Protein AF-A0A0A6UVJ8-F1 (afdb_monomer)

Organism: Actinoplanes utahensis (NCBI:txid1869)

Mean predicted aligned error: 5.85 Å

Solvent-accessible surface area (backbone atoms only — not comparable to full-atom values): 4600 Å² total; per-residue (Å²): 108,73,66,58,54,53,53,50,52,51,52,54,32,47,52,32,34,53,45,30,66,46,46,78,78,70,55,62,88,87,42,55,80,80,47,36,85,43,73,40,36,68,45,68,67,38,29,46,47,63,51,24,43,60,8,54,53,32,49,52,51,53,49,51,54,52,54,51,55,51,52,59,50,53,54,53,53,58,72,71,57,81,129

Radius of gyration: 19.25 Å; Cα contacts (8 Å, |Δi|>4): 64; chains: 1; bounding box: 37×25×60 Å

Foldseek 3Di:
DVVVVVVVLVVVLVVLQVQLVCVVVPDPPPDLVRCQPPQLDSDPVGNSCVRNVSNVVSVVVVVVVVVVVVVVVVVVVVVPDDD

Secondary structure (DSSP, 8-state):
-HHHHHHHHHHHHHHHHHHHHHHHHHS-TT-GGGTTTSTTTTSHHHHHHHHHHHHHHHHHHHHHHHHHHHHHHHHHHHHH---

pLDDT: mean 90.45, std 8.38, range [56.44, 97.69]

Structure (mmCIF, N/CA/C/O backbone):
data_AF-A0A0A6UVJ8-F1
#
_entry.id   AF-A0A0A6UVJ8-F1
#
loop_
_atom_site.group_PDB
_atom_site.id
_atom_site.type_symbol
_atom_site.label_atom_id
_atom_site.label_alt_id
_atom_site.label_comp_id
_atom_site.label_asym_id
_atom_site.label_entity_id
_atom_site.label_seq_id
_atom_site.pdbx_PDB_ins_code
_atom_site.Cartn_x
_atom_site.Cartn_y
_atom_site.Cartn_z
_atom_site.occupancy
_atom_site.B_iso_or_equiv
_atom_site.auth_seq_id
_atom_site.auth_comp_id
_atom_site.auth_asym_id
_atom_site.auth_atom_id
_atom_site.pdbx_PDB_model_num
ATOM 1 N N . MET A 1 1 ? -23.921 13.821 3.214 1.00 77.94 1 MET A N 1
ATOM 2 C CA . MET A 1 1 ? -22.491 13.904 2.821 1.00 77.94 1 MET A CA 1
ATOM 3 C C . MET A 1 1 ? -21.573 12.961 3.607 1.00 77.94 1 MET A C 1
ATOM 5 O O . MET A 1 1 ? -20.777 12.278 2.985 1.00 77.94 1 MET A O 1
ATOM 9 N N . LYS A 1 2 ? -21.695 12.832 4.939 1.00 86.81 2 LYS A N 1
ATOM 10 C CA . LYS A 1 2 ? -20.815 11.953 5.749 1.00 86.81 2 LYS A CA 1
ATOM 11 C C . LYS A 1 2 ? -20.782 10.479 5.301 1.00 86.81 2 LYS A C 1
ATOM 13 O O . LYS A 1 2 ? -19.716 9.878 5.277 1.00 86.81 2 LYS A O 1
ATOM 18 N N . LEU A 1 3 ? -21.933 9.904 4.935 1.00 92.38 3 LEU A N 1
ATOM 19 C CA . LEU A 1 3 ? -22.004 8.529 4.421 1.00 92.38 3 LEU A CA 1
ATOM 20 C C . LEU A 1 3 ? -21.303 8.389 3.063 1.00 92.38 3 LEU A C 1
ATOM 22 O O . LEU A 1 3 ? -20.529 7.459 2.882 1.00 92.38 3 LEU A O 1
ATOM 26 N N . LEU A 1 4 ? -21.531 9.34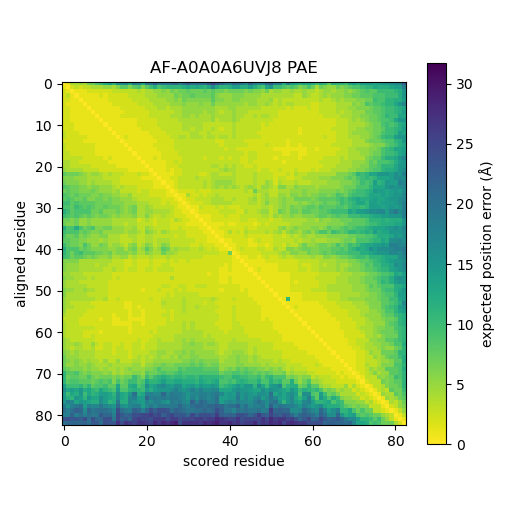4 2.156 1.00 95.75 4 LEU A N 1
ATOM 27 C CA . LEU A 1 4 ? -20.901 9.373 0.836 1.00 95.75 4 LEU A CA 1
ATOM 28 C C . LEU A 1 4 ? -19.374 9.343 0.952 1.00 95.75 4 LEU A C 1
ATOM 30 O O . LEU A 1 4 ? -18.742 8.485 0.348 1.00 95.75 4 LEU A O 1
ATOM 34 N N . PHE A 1 5 ? -18.793 10.217 1.781 1.00 94.88 5 PHE A N 1
ATOM 35 C CA . PHE A 1 5 ? -17.344 10.231 1.995 1.00 94.88 5 PHE A CA 1
ATOM 36 C C . PHE A 1 5 ? -16.828 8.906 2.557 1.00 94.88 5 PHE A C 1
ATOM 38 O O . PHE A 1 5 ? -15.810 8.416 2.091 1.00 94.88 5 PHE A O 1
ATOM 45 N N . ARG A 1 6 ? -17.551 8.275 3.493 1.00 92.56 6 ARG A N 1
ATOM 46 C CA . ARG A 1 6 ? -17.154 6.963 4.035 1.00 92.56 6 ARG A CA 1
ATOM 47 C C . ARG A 1 6 ? -17.140 5.878 2.964 1.00 92.56 6 ARG A C 1
ATOM 49 O O . ARG A 1 6 ? -16.179 5.121 2.896 1.00 92.56 6 ARG A O 1
ATOM 56 N N . VAL A 1 7 ? -18.187 5.805 2.144 1.00 95.56 7 VAL A N 1
ATOM 57 C CA . VAL A 1 7 ? -18.271 4.825 1.053 1.00 95.56 7 VAL A CA 1
ATOM 58 C C . VAL A 1 7 ? -17.156 5.071 0.040 1.00 95.56 7 VAL A C 1
ATOM 60 O O . VAL A 1 7 ? -16.432 4.140 -0.303 1.00 95.56 7 VAL A O 1
ATOM 63 N N . LEU A 1 8 ? -16.955 6.326 -0.368 1.00 96.69 8 LEU A N 1
ATOM 64 C CA . LEU A 1 8 ? -15.908 6.692 -1.317 1.00 96.69 8 LEU A CA 1
ATOM 65 C C . LEU A 1 8 ? -14.512 6.336 -0.792 1.00 96.69 8 LEU A C 1
ATOM 67 O O . LEU A 1 8 ? -13.728 5.739 -1.521 1.00 96.69 8 LEU A O 1
ATOM 71 N N . SER A 1 9 ? -14.215 6.626 0.478 1.00 93.56 9 SER A N 1
ATOM 72 C CA . SER A 1 9 ? -12.933 6.261 1.091 1.00 93.56 9 SER A CA 1
ATOM 73 C C . SER A 1 9 ? -12.684 4.753 1.072 1.00 93.56 9 SER A C 1
ATOM 75 O O . SER A 1 9 ? -11.561 4.336 0.804 1.00 93.56 9 SER A O 1
ATOM 77 N N . VAL A 1 10 ? -13.709 3.930 1.325 1.00 95.50 10 VAL A N 1
ATOM 78 C CA . VAL A 1 10 ? -13.576 2.464 1.276 1.00 95.50 10 VAL A CA 1
ATOM 79 C C . VAL A 1 10 ? -13.334 1.979 -0.152 1.00 95.50 10 VAL A C 1
ATOM 81 O O . VAL A 1 10 ? -12.466 1.136 -0.354 1.00 95.50 10 VAL A O 1
ATOM 84 N N . ILE A 1 11 ? -14.047 2.529 -1.139 1.00 97.69 11 ILE A N 1
ATOM 85 C CA . ILE A 1 11 ? -13.863 2.174 -2.555 1.00 97.69 11 ILE A CA 1
ATOM 86 C C . ILE A 1 11 ? -12.447 2.528 -3.017 1.00 97.69 11 ILE A C 1
ATOM 88 O O . ILE A 1 11 ? -11.753 1.683 -3.578 1.00 97.69 11 ILE A O 1
ATOM 92 N N . VAL A 1 12 ? -11.994 3.753 -2.738 1.00 97.38 12 VAL A N 1
ATOM 93 C CA . VAL A 1 12 ? -10.653 4.223 -3.115 1.00 97.38 12 VAL A CA 1
ATOM 94 C C . VAL A 1 12 ? -9.569 3.389 -2.430 1.00 97.38 12 VAL A C 1
ATOM 96 O O . VAL A 1 12 ? -8.621 2.962 -3.085 1.00 97.38 12 VAL A O 1
ATOM 99 N N . ALA A 1 13 ? -9.718 3.099 -1.135 1.00 95.69 13 ALA A N 1
ATOM 100 C CA . ALA A 1 13 ? -8.785 2.235 -0.417 1.00 95.69 13 ALA A CA 1
ATOM 101 C C . ALA A 1 13 ? -8.753 0.816 -1.008 1.00 95.69 13 ALA A C 1
ATOM 103 O O . ALA A 1 13 ? -7.675 0.270 -1.231 1.00 95.69 13 ALA A O 1
ATOM 104 N N . GLY A 1 14 ? -9.920 0.243 -1.315 1.00 97.19 14 GLY A N 1
ATOM 105 C CA . GLY A 1 14 ? -10.036 -1.069 -1.948 1.00 97.19 14 GLY A CA 1
ATOM 106 C C . GLY A 1 14 ? -9.340 -1.129 -3.306 1.00 97.19 14 GLY A C 1
ATOM 107 O O . GLY A 1 14 ? -8.588 -2.067 -3.556 1.00 97.19 14 GLY A O 1
ATOM 108 N N . TYR A 1 15 ? -9.514 -0.103 -4.143 1.00 96.88 15 TYR A N 1
ATOM 109 C CA . TYR A 1 15 ? -8.826 0.004 -5.432 1.00 96.88 15 TYR A CA 1
ATOM 110 C C . TYR A 1 15 ? -7.298 -0.052 -5.278 1.00 96.88 15 TYR A C 1
ATOM 112 O O . TYR A 1 15 ? -6.643 -0.856 -5.941 1.00 96.88 15 TYR A O 1
ATOM 120 N N . PHE A 1 16 ? -6.726 0.743 -4.367 1.00 97.31 16 PHE A N 1
ATOM 121 C CA . PHE A 1 16 ? -5.278 0.737 -4.138 1.00 97.31 16 PHE A CA 1
ATOM 122 C C . PHE A 1 16 ? -4.767 -0.596 -3.585 1.00 97.31 16 PHE A C 1
ATOM 124 O O . PHE A 1 16 ? -3.678 -1.024 -3.957 1.00 97.31 16 PHE A O 1
ATOM 131 N N . ILE A 1 17 ? -5.541 -1.266 -2.729 1.00 96.50 17 ILE A N 1
ATOM 132 C CA . ILE A 1 17 ? -5.178 -2.585 -2.194 1.00 96.50 17 ILE A CA 1
ATOM 133 C C . ILE A 1 17 ? -5.171 -3.634 -3.306 1.00 96.50 17 ILE A C 1
ATOM 135 O O . ILE A 1 17 ? -4.202 -4.375 -3.430 1.00 96.50 17 ILE A O 1
ATOM 139 N N . VAL A 1 18 ? -6.221 -3.687 -4.130 1.00 96.69 18 VAL A N 1
ATOM 140 C CA . VAL A 1 18 ? -6.298 -4.645 -5.244 1.00 96.69 18 VAL A CA 1
ATOM 141 C C . VAL A 1 18 ? -5.152 -4.416 -6.224 1.00 96.69 18 VAL A C 1
ATOM 143 O O . VAL A 1 18 ? -4.492 -5.380 -6.597 1.00 96.69 18 VAL A O 1
ATOM 146 N N . ARG A 1 19 ? -4.855 -3.156 -6.574 1.00 94.19 19 ARG A N 1
ATOM 147 C CA . ARG A 1 19 ? -3.697 -2.814 -7.412 1.00 94.19 19 ARG A CA 1
ATOM 148 C C . ARG A 1 19 ? -2.389 -3.310 -6.793 1.00 94.19 19 ARG A C 1
ATOM 150 O O . ARG A 1 19 ? -1.641 -4.006 -7.461 1.00 94.19 19 ARG A O 1
ATOM 157 N N . ALA A 1 20 ? -2.153 -3.029 -5.511 1.00 94.38 20 ALA A N 1
ATOM 158 C CA . ALA A 1 20 ? -0.941 -3.454 -4.810 1.00 94.38 20 ALA A CA 1
ATOM 159 C C . ALA A 1 20 ? -0.771 -4.979 -4.729 1.00 94.38 20 ALA A C 1
ATOM 161 O O . ALA A 1 20 ? 0.353 -5.471 -4.704 1.00 94.38 20 ALA A O 1
ATOM 162 N N . VAL A 1 21 ? -1.877 -5.726 -4.663 1.00 94.62 21 VAL A N 1
ATOM 163 C CA . VAL A 1 21 ? -1.852 -7.193 -4.664 1.00 94.62 21 VAL A CA 1
ATOM 164 C C . VAL A 1 21 ? -1.659 -7.743 -6.072 1.00 94.62 21 VAL A C 1
ATOM 166 O O . VAL A 1 21 ? -0.962 -8.735 -6.217 1.00 94.62 21 VAL A O 1
ATOM 169 N N . ALA A 1 22 ? -2.262 -7.134 -7.093 1.00 94.75 22 ALA A N 1
ATOM 170 C CA . ALA A 1 22 ? -2.180 -7.612 -8.471 1.00 94.75 22 ALA A CA 1
ATOM 171 C C . ALA A 1 22 ? -0.812 -7.335 -9.113 1.00 94.75 22 ALA A C 1
ATOM 173 O O . ALA A 1 22 ? -0.313 -8.177 -9.855 1.00 94.75 22 ALA A O 1
ATOM 174 N N . GLU A 1 23 ? -0.198 -6.191 -8.804 1.00 90.19 23 GLU A 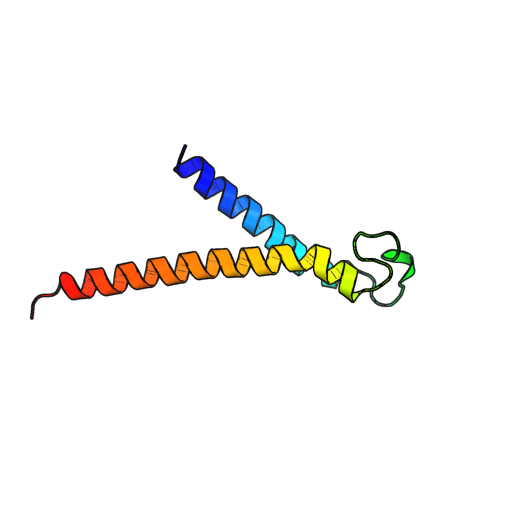N 1
ATOM 175 C CA . GLU A 1 23 ? 1.035 -5.717 -9.443 1.00 90.19 23 GLU A CA 1
ATOM 176 C C . GLU A 1 23 ? 2.168 -6.765 -9.495 1.00 90.19 23 GLU A C 1
ATOM 178 O O . GLU A 1 23 ? 2.689 -7.010 -10.582 1.00 90.19 23 GLU A O 1
ATOM 183 N N . PRO A 1 24 ? 2.527 -7.467 -8.397 1.00 87.50 24 PRO A N 1
ATOM 184 C CA . PRO A 1 24 ? 3.631 -8.430 -8.417 1.00 87.50 24 PRO A CA 1
ATOM 185 C C . PRO A 1 24 ? 3.374 -9.663 -9.293 1.00 87.50 24 PRO A C 1
ATOM 187 O O . PRO A 1 24 ? 4.316 -10.379 -9.613 1.00 87.50 24 PRO A O 1
ATOM 190 N N . PHE A 1 25 ? 2.112 -9.936 -9.645 1.00 91.12 25 PHE A N 1
ATOM 191 C CA . PHE A 1 25 ? 1.733 -11.037 -10.536 1.00 91.12 25 PHE A CA 1
ATOM 192 C C . PHE A 1 25 ? 1.601 -10.598 -11.997 1.00 91.12 25 PHE A C 1
ATOM 194 O O . PHE A 1 25 ? 1.579 -11.451 -12.881 1.00 91.12 25 PHE A O 1
ATOM 201 N N . LEU A 1 26 ? 1.464 -9.293 -12.246 1.00 89.50 26 LEU A N 1
ATOM 202 C CA . LEU A 1 26 ? 1.327 -8.723 -13.586 1.00 89.50 26 LEU A CA 1
ATOM 203 C C . LEU A 1 26 ? 2.674 -8.276 -14.166 1.00 89.50 26 LEU A C 1
ATOM 205 O O . LEU A 1 26 ? 2.844 -8.329 -15.381 1.00 89.50 26 LEU A O 1
ATOM 209 N N . ILE A 1 27 ? 3.619 -7.849 -13.321 1.00 89.31 27 ILE A N 1
ATOM 210 C CA . ILE A 1 27 ? 4.958 -7.437 -13.757 1.00 89.31 27 ILE A CA 1
ATOM 211 C C . ILE A 1 27 ? 5.788 -8.658 -14.168 1.00 89.31 27 ILE A C 1
ATOM 213 O O . ILE A 1 27 ? 5.965 -9.597 -13.387 1.00 89.31 27 ILE A O 1
ATOM 217 N N . ASP A 1 28 ? 6.387 -8.593 -15.358 1.00 88.69 28 ASP A N 1
ATOM 218 C CA . ASP A 1 28 ? 7.443 -9.521 -15.752 1.00 88.69 28 ASP A CA 1
ATOM 219 C C . ASP A 1 28 ? 8.760 -9.132 -15.069 1.00 88.69 28 ASP A C 1
ATOM 221 O O . ASP A 1 28 ? 9.503 -8.262 -15.516 1.00 88.69 28 ASP A O 1
ATOM 225 N N . VAL A 1 29 ? 9.058 -9.793 -13.952 1.00 87.69 29 VAL A N 1
ATOM 226 C CA . VAL A 1 29 ? 10.280 -9.552 -13.168 1.00 87.69 29 VAL A CA 1
ATOM 227 C C . VAL A 1 29 ? 11.557 -10.062 -13.846 1.00 87.69 29 VAL A C 1
ATOM 229 O O . VAL A 1 29 ? 12.650 -9.820 -13.330 1.00 87.69 29 VAL A O 1
ATOM 232 N N . THR A 1 30 ? 11.440 -10.793 -14.958 1.00 88.94 30 THR A N 1
ATOM 233 C CA . THR A 1 30 ? 12.580 -11.377 -15.681 1.00 88.94 30 THR A CA 1
ATOM 234 C C . THR A 1 30 ? 13.078 -10.497 -16.822 1.00 88.94 30 THR A C 1
ATOM 236 O O . THR A 1 30 ? 14.247 -10.608 -17.196 1.00 88.94 30 THR A O 1
ATOM 239 N N . ASP A 1 31 ? 12.241 -9.579 -17.311 1.00 89.81 31 ASP A N 1
ATOM 240 C CA . ASP A 1 31 ? 12.584 -8.628 -18.364 1.00 89.81 31 ASP A CA 1
ATOM 241 C C . ASP A 1 31 ? 12.275 -7.189 -17.933 1.00 89.81 31 ASP A C 1
ATOM 243 O O . ASP A 1 31 ? 11.137 -6.718 -17.964 1.00 89.81 31 ASP A O 1
ATOM 247 N N . SER A 1 32 ? 13.329 -6.453 -17.577 1.00 89.88 32 SER A N 1
ATOM 248 C CA . SER A 1 32 ? 13.209 -5.062 -17.143 1.00 89.88 32 SER A CA 1
ATOM 249 C C . SER A 1 32 ? 12.755 -4.102 -18.231 1.00 89.88 32 SER A C 1
ATOM 251 O O . SER A 1 32 ? 12.243 -3.034 -17.898 1.00 89.88 32 SER A O 1
ATOM 253 N N . SER A 1 33 ? 12.880 -4.455 -19.513 1.00 92.12 33 SER A N 1
ATOM 254 C CA . SER A 1 33 ? 12.405 -3.601 -20.604 1.00 92.12 33 SER A CA 1
ATOM 255 C C . SER A 1 33 ? 10.885 -3.402 -20.564 1.00 92.12 33 SER A C 1
ATOM 257 O O . SER A 1 33 ? 10.398 -2.357 -20.997 1.00 92.12 33 SER A O 1
ATOM 259 N N . THR A 1 34 ? 10.158 -4.353 -19.966 1.00 90.31 34 THR A N 1
ATOM 260 C CA . THR A 1 34 ? 8.694 -4.336 -19.844 1.00 90.31 34 THR A CA 1
ATOM 261 C C . THR A 1 34 ? 8.173 -3.290 -18.859 1.00 90.31 34 THR A C 1
ATOM 263 O O . THR A 1 34 ? 7.113 -2.727 -19.105 1.00 90.31 34 THR A O 1
ATOM 266 N N . TYR A 1 35 ? 8.927 -2.986 -17.793 1.00 90.00 35 TYR A N 1
ATOM 267 C CA . TYR A 1 35 ? 8.542 -2.028 -16.744 1.00 90.00 35 TYR A CA 1
ATOM 268 C C . TYR A 1 35 ? 9.499 -0.829 -16.631 1.00 90.00 35 TYR A C 1
ATOM 270 O O . TYR A 1 35 ? 9.344 0.040 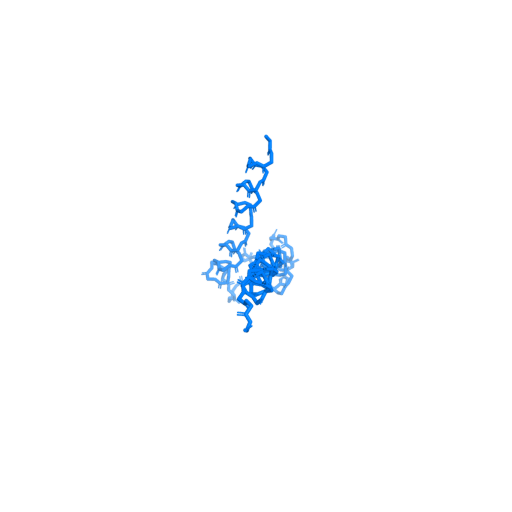-15.769 1.00 90.00 35 TYR A O 1
ATOM 278 N N . ALA A 1 36 ? 10.516 -0.744 -17.493 1.00 91.69 36 ALA A N 1
ATOM 279 C CA . ALA A 1 36 ? 11.500 0.337 -17.456 1.00 91.69 36 ALA A CA 1
ATOM 280 C C . ALA A 1 36 ? 10.890 1.720 -17.726 1.00 91.69 36 ALA A C 1
ATOM 282 O O . ALA A 1 36 ? 11.389 2.716 -17.201 1.00 91.69 36 ALA A O 1
ATOM 283 N N . GLY A 1 37 ? 9.830 1.774 -18.539 1.00 93.56 37 GLY A N 1
ATOM 284 C CA . GLY A 1 37 ? 9.083 2.996 -18.847 1.00 93.56 37 GLY A CA 1
ATOM 285 C C . GLY A 1 37 ? 8.012 3.358 -17.815 1.00 93.56 37 GLY A C 1
ATOM 286 O O . GLY A 1 37 ? 7.434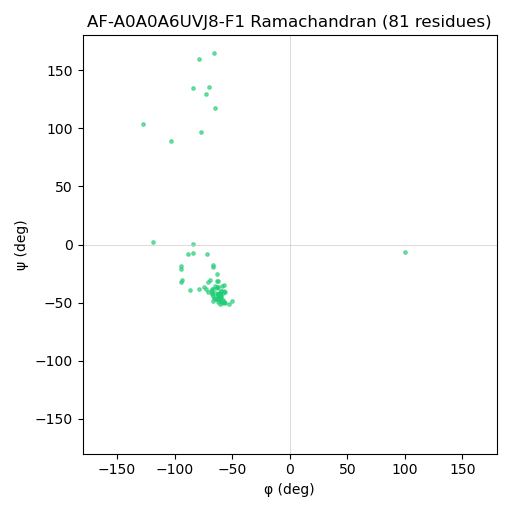 4.444 -17.901 1.00 93.56 37 GLY A O 1
ATOM 287 N N . ASP A 1 38 ? 7.753 2.481 -16.845 1.00 92.12 38 ASP A N 1
ATOM 288 C CA . ASP A 1 38 ? 6.711 2.692 -15.849 1.00 92.12 38 ASP A CA 1
ATOM 289 C C . ASP A 1 38 ? 7.166 3.654 -14.751 1.00 92.12 38 ASP A C 1
ATOM 291 O O . ASP A 1 38 ? 8.354 3.880 -14.499 1.00 92.12 38 ASP A O 1
ATOM 295 N N . TRP A 1 39 ? 6.198 4.238 -14.046 1.00 92.00 39 TRP A N 1
ATOM 296 C CA . TRP A 1 39 ? 6.496 5.123 -12.925 1.00 92.00 39 TRP A CA 1
ATOM 297 C C . TRP A 1 39 ? 7.182 4.352 -11.794 1.00 92.00 39 TRP A C 1
ATOM 299 O O . TRP A 1 39 ? 6.593 3.457 -11.191 1.00 92.00 39 TRP A O 1
ATOM 309 N N . GLY A 1 40 ? 8.424 4.741 -11.491 1.00 91.25 40 GLY A N 1
ATOM 310 C CA . GLY A 1 40 ? 9.305 4.037 -10.556 1.00 91.25 40 GLY A CA 1
ATOM 311 C C . GLY A 1 40 ? 10.355 3.140 -11.232 1.00 91.25 40 GLY A C 1
ATOM 312 O O . GLY A 1 40 ? 11.250 2.637 -10.547 1.00 91.25 40 GLY A O 1
ATOM 313 N N . GLY A 1 41 ? 10.298 2.974 -12.558 1.00 90.88 41 GLY A N 1
ATOM 314 C CA . GLY A 1 41 ? 11.350 2.345 -13.357 1.00 90.88 41 GLY A CA 1
ATOM 315 C C . GLY A 1 41 ? 12.652 3.168 -13.373 1.00 90.88 41 GLY A C 1
ATOM 316 O O . GLY A 1 41 ? 12.662 4.329 -12.954 1.00 90.88 41 GLY A O 1
ATOM 317 N N . PRO A 1 42 ? 13.790 2.586 -13.803 1.00 92.81 42 PRO A N 1
ATOM 318 C CA . PRO A 1 42 ? 13.952 1.236 -14.355 1.00 92.81 42 PRO A CA 1
ATOM 319 C C . PRO A 1 42 ? 14.107 0.137 -13.290 1.00 92.81 42 PRO A C 1
ATOM 321 O O . PRO A 1 42 ? 14.297 -1.031 -13.616 1.00 92.81 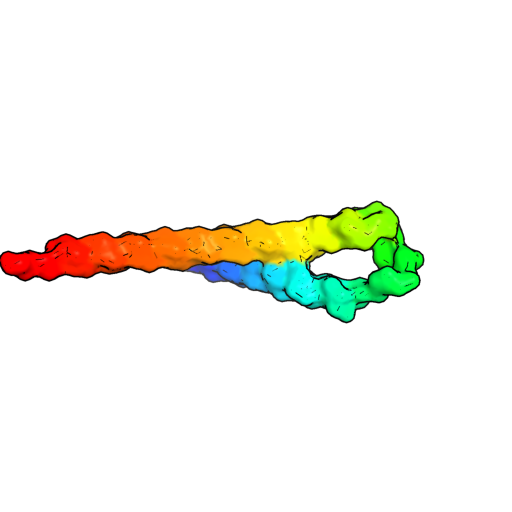42 PRO A O 1
ATOM 324 N N . SER A 1 43 ? 14.076 0.493 -12.005 1.00 92.81 43 SER A N 1
ATOM 325 C CA . SER A 1 43 ? 14.217 -0.478 -10.918 1.00 92.81 43 SER A CA 1
ATOM 326 C C . SER A 1 43 ? 12.881 -1.137 -10.576 1.00 92.81 43 SER A C 1
ATOM 328 O O . SER A 1 43 ? 11.895 -0.439 -10.353 1.00 92.81 43 SER A O 1
ATOM 330 N N . LEU A 1 44 ? 12.867 -2.465 -10.417 1.00 90.69 44 LEU A N 1
ATOM 331 C CA . LEU A 1 44 ? 11.676 -3.198 -9.970 1.00 90.69 44 LEU A CA 1
ATOM 332 C C . LEU A 1 44 ? 11.167 -2.680 -8.613 1.00 90.69 44 LEU A C 1
ATOM 334 O O . LEU A 1 44 ? 9.969 -2.518 -8.407 1.00 90.69 44 LEU A O 1
ATOM 338 N N . LEU A 1 45 ? 12.090 -2.362 -7.698 1.00 93.50 45 LEU A N 1
ATOM 339 C CA . LEU A 1 45 ? 11.751 -1.830 -6.378 1.00 93.50 45 LEU A CA 1
ATOM 340 C C . LEU A 1 45 ? 11.010 -0.491 -6.465 1.00 93.50 45 LEU A C 1
ATOM 342 O O . LEU A 1 45 ? 10.053 -0.282 -5.725 1.00 93.50 45 LEU A O 1
ATOM 346 N N . GLY A 1 46 ? 11.436 0.411 -7.351 1.00 94.31 46 GLY A N 1
ATOM 347 C CA . GLY A 1 46 ? 10.778 1.701 -7.534 1.00 94.31 46 GLY A CA 1
ATOM 348 C C . GLY A 1 46 ? 9.381 1.553 -8.138 1.00 94.31 46 GLY A C 1
ATOM 349 O O . GLY A 1 46 ? 8.446 2.177 -7.634 1.00 94.31 46 GLY A O 1
ATOM 350 N N . VAL A 1 47 ? 9.208 0.678 -9.137 1.00 94.94 47 VAL A N 1
ATOM 351 C CA . VAL A 1 47 ? 7.885 0.371 -9.714 1.00 94.94 47 VAL A CA 1
ATOM 352 C C . VAL A 1 47 ? 6.952 -0.174 -8.632 1.00 94.94 47 VAL A C 1
ATOM 354 O O . VAL A 1 47 ? 5.872 0.381 -8.411 1.00 94.94 47 VAL A O 1
ATOM 357 N N . LEU A 1 48 ? 7.405 -1.172 -7.866 1.00 93.88 48 LEU A N 1
ATOM 358 C CA . LEU A 1 48 ? 6.636 -1.740 -6.756 1.00 93.88 48 LEU A CA 1
ATOM 359 C C . LEU A 1 48 ? 6.353 -0.714 -5.651 1.00 93.88 48 LEU A C 1
ATOM 361 O O . LEU A 1 48 ? 5.2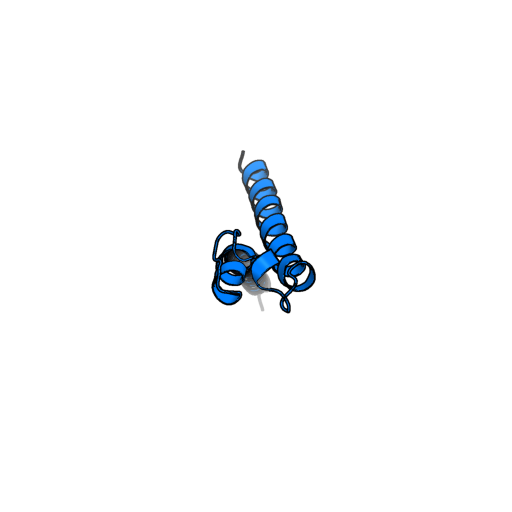65 -0.717 -5.082 1.00 93.88 48 LEU A O 1
ATOM 365 N N . ALA A 1 49 ? 7.278 0.196 -5.344 1.00 95.44 49 ALA A N 1
ATOM 366 C CA . ALA A 1 49 ? 7.039 1.237 -4.347 1.00 95.44 49 ALA A CA 1
ATOM 367 C C . ALA A 1 49 ? 5.891 2.173 -4.765 1.00 95.44 49 ALA A C 1
ATOM 369 O O . ALA A 1 49 ? 5.028 2.492 -3.945 1.00 95.44 49 ALA A O 1
ATOM 370 N N . VAL A 1 50 ? 5.841 2.571 -6.039 1.00 95.44 50 VAL A N 1
ATOM 371 C CA . VAL A 1 50 ? 4.791 3.452 -6.578 1.00 95.44 50 VAL A CA 1
ATOM 372 C C . VAL A 1 50 ? 3.444 2.733 -6.677 1.00 95.44 50 VAL A C 1
ATOM 374 O O . VAL A 1 50 ? 2.406 3.318 -6.357 1.00 95.44 50 VAL A O 1
ATOM 377 N N . HIS A 1 51 ? 3.446 1.470 -7.098 1.00 93.56 51 HIS A N 1
ATOM 378 C CA . HIS A 1 51 ? 2.222 0.724 -7.389 1.00 93.56 51 HIS A CA 1
ATOM 379 C C . HIS A 1 51 ? 1.641 0.044 -6.144 1.00 93.56 51 HIS A C 1
ATOM 381 O O . HIS A 1 51 ? 0.426 0.080 -5.929 1.00 93.56 51 HIS A O 1
ATOM 387 N N . CYS A 1 52 ? 2.498 -0.495 -5.274 1.00 96.06 52 CYS A N 1
ATOM 388 C CA . CYS A 1 52 ? 2.083 -1.207 -4.067 1.00 96.06 52 CYS A CA 1
ATOM 389 C C . CYS A 1 52 ? 2.033 -0.316 -2.822 1.00 96.06 52 CYS A C 1
ATOM 391 O O . CYS A 1 52 ? 1.182 -0.526 -1.954 1.00 96.06 52 CYS A O 1
ATOM 393 N N . GLY A 1 53 ? 2.898 0.699 -2.725 1.00 95.94 53 GLY A N 1
ATOM 394 C CA . GLY A 1 53 ? 3.004 1.574 -1.550 1.00 95.94 53 GLY A CA 1
ATOM 395 C C . GLY A 1 53 ? 1.673 2.205 -1.114 1.00 95.94 53 GLY A C 1
ATOM 396 O O . GLY A 1 53 ? 1.284 2.046 0.048 1.00 95.94 53 GLY A O 1
ATOM 397 N N . PRO A 1 54 ? 0.909 2.850 -2.018 1.00 96.94 54 PRO A N 1
ATOM 398 C CA . PRO A 1 54 ? -0.403 3.402 -1.684 1.00 96.94 54 PRO A CA 1
ATOM 399 C C . PRO A 1 54 ? -1.397 2.352 -1.167 1.00 96.94 54 PRO A C 1
ATOM 401 O O . PRO A 1 54 ? -2.177 2.641 -0.260 1.00 96.94 54 PRO A O 1
ATOM 404 N N . GLY A 1 55 ? -1.353 1.124 -1.695 1.00 96.88 55 GLY A N 1
ATOM 405 C CA . GLY A 1 55 ? -2.202 0.022 -1.234 1.00 96.88 55 GLY A CA 1
ATOM 406 C C . GLY A 1 55 ? -1.855 -0.449 0.173 1.00 96.88 55 GLY A C 1
ATOM 407 O O . GLY A 1 55 ? -2.759 -0.669 0.979 1.00 96.88 55 GLY A O 1
ATOM 408 N N . VAL A 1 56 ? -0.565 -0.516 0.515 1.00 96.75 56 VAL A N 1
ATOM 409 C CA . VAL A 1 56 ? -0.115 -0.822 1.885 1.00 96.75 56 VAL A CA 1
ATOM 410 C C . VAL A 1 56 ? -0.618 0.240 2.865 1.00 96.75 56 VAL A C 1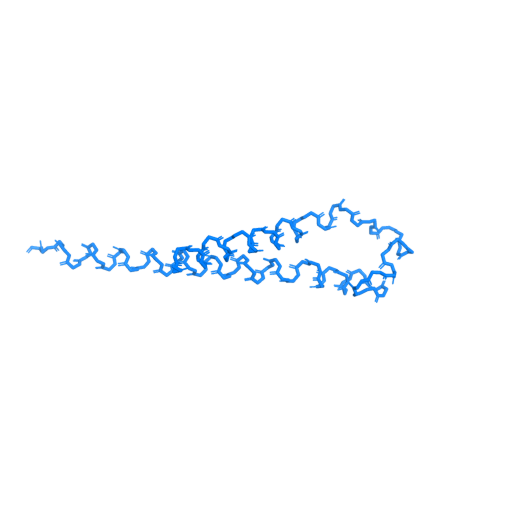
ATOM 412 O O . VAL A 1 56 ? -1.204 -0.097 3.895 1.00 96.75 56 VAL A O 1
ATOM 415 N N . LEU A 1 57 ? -0.470 1.524 2.526 1.00 97.56 57 LEU A N 1
ATOM 416 C CA . LEU A 1 57 ? -0.972 2.624 3.355 1.00 97.56 57 LEU A CA 1
ATOM 417 C C . LEU A 1 57 ? -2.498 2.572 3.516 1.00 97.56 57 LEU A C 1
ATOM 419 O O . LEU A 1 57 ? -3.012 2.744 4.624 1.00 97.56 57 LEU A O 1
ATOM 423 N N . ALA A 1 58 ? -3.228 2.282 2.437 1.00 97.25 58 ALA A N 1
ATOM 424 C CA . ALA A 1 58 ? -4.677 2.114 2.469 1.00 97.25 58 ALA A CA 1
ATOM 425 C C . ALA A 1 58 ? -5.105 0.940 3.369 1.00 97.25 58 ALA A C 1
ATOM 427 O O . ALA A 1 58 ? -6.037 1.081 4.167 1.00 97.25 58 ALA A O 1
ATOM 428 N N . ALA A 1 59 ? -4.400 -0.193 3.302 1.00 96.25 59 ALA A N 1
ATOM 429 C CA . ALA A 1 59 ? -4.649 -1.345 4.163 1.00 96.25 59 ALA A CA 1
ATOM 430 C C . ALA A 1 59 ? -4.405 -1.012 5.642 1.00 96.25 59 ALA A C 1
ATOM 432 O O . ALA A 1 59 ? -5.257 -1.301 6.486 1.00 96.25 59 ALA A O 1
ATOM 433 N N . MET A 1 60 ? -3.291 -0.344 5.958 1.00 97.62 60 MET A N 1
ATOM 434 C CA . MET A 1 60 ? -2.981 0.109 7.320 1.00 97.62 60 MET A CA 1
ATOM 435 C C . MET A 1 60 ? -4.043 1.072 7.855 1.00 97.62 60 MET A C 1
ATOM 437 O O . MET A 1 60 ? -4.472 0.946 9.005 1.00 97.62 60 MET A O 1
ATOM 441 N N . PHE A 1 61 ? -4.505 2.004 7.020 1.00 96.38 61 PHE A N 1
ATOM 442 C CA . PHE A 1 61 ? -5.565 2.940 7.375 1.00 96.38 61 PHE A CA 1
ATOM 443 C C . PHE A 1 61 ? -6.871 2.212 7.726 1.00 96.38 61 PHE A C 1
ATOM 445 O O . PHE A 1 61 ? -7.425 2.427 8.808 1.00 96.38 61 PHE A O 1
ATOM 452 N N . LEU A 1 62 ? -7.341 1.304 6.863 1.00 95.31 62 LEU A N 1
ATOM 453 C CA . LEU A 1 62 ? -8.557 0.523 7.121 1.00 95.31 62 LEU A CA 1
ATOM 454 C C . LEU A 1 62 ? -8.415 -0.364 8.362 1.00 95.31 62 LEU A C 1
ATOM 456 O O . LEU A 1 62 ? -9.331 -0.418 9.187 1.00 95.31 62 LEU A O 1
ATOM 460 N N . TYR A 1 63 ? -7.263 -1.013 8.533 1.00 96.56 63 TYR A N 1
ATOM 461 C CA . TYR A 1 63 ? -6.967 -1.809 9.719 1.00 96.56 63 TYR A CA 1
ATOM 462 C C . TYR A 1 63 ? -7.057 -0.964 10.998 1.00 96.56 63 TYR A C 1
ATOM 464 O O . TYR A 1 63 ? -7.750 -1.347 11.944 1.00 96.56 63 TYR A O 1
ATOM 472 N N . GLY A 1 64 ? -6.444 0.223 11.007 1.00 95.38 64 GLY A N 1
ATOM 473 C CA . GLY A 1 64 ? -6.506 1.158 12.130 1.00 95.38 64 GLY A CA 1
ATOM 474 C C . GLY A 1 64 ? -7.936 1.574 12.486 1.00 95.38 64 GLY A C 1
ATOM 475 O O . GLY A 1 64 ? -8.299 1.581 13.666 1.00 95.38 64 GLY A O 1
ATOM 476 N N . LEU A 1 65 ? -8.781 1.840 11.482 1.00 93.12 65 LEU A N 1
ATOM 477 C CA . LEU A 1 65 ? -10.201 2.145 11.699 1.00 93.12 65 LEU A CA 1
ATOM 478 C C . LEU A 1 65 ? -10.948 0.979 12.359 1.00 93.12 65 LEU A C 1
ATOM 480 O O . LEU A 1 65 ? -11.723 1.196 13.296 1.00 93.12 65 LEU A O 1
ATOM 484 N N . VAL A 1 66 ? -10.703 -0.255 11.910 1.00 93.31 66 VAL A N 1
ATOM 485 C CA . VAL A 1 66 ? -11.332 -1.457 12.477 1.00 93.31 66 VAL A CA 1
ATOM 486 C C . VAL A 1 66 ? -10.872 -1.691 13.915 1.00 93.31 66 VAL A C 1
ATOM 488 O O . VAL A 1 66 ? -11.707 -1.940 14.788 1.00 93.31 66 VAL A O 1
ATOM 491 N N . VAL A 1 67 ? -9.569 -1.583 14.188 1.00 95.00 67 VAL A N 1
ATOM 492 C CA . VAL A 1 67 ? -9.010 -1.747 15.540 1.00 95.00 67 VAL A CA 1
ATOM 493 C C . VAL A 1 67 ? -9.592 -0.708 16.493 1.00 95.00 67 VAL A C 1
ATOM 495 O O . VAL A 1 67 ? -10.061 -1.064 17.576 1.00 95.00 67 VAL A O 1
ATOM 498 N N . ARG A 1 68 ? -9.625 0.565 16.087 1.00 92.81 68 ARG A N 1
ATOM 499 C CA . ARG A 1 68 ? -10.179 1.654 16.898 1.00 92.81 68 ARG A CA 1
ATOM 500 C C . ARG A 1 68 ? -11.654 1.419 17.225 1.00 92.81 68 ARG A C 1
ATOM 502 O O . ARG A 1 68 ? -12.040 1.491 18.387 1.00 92.81 68 ARG A O 1
ATOM 509 N N . TRP A 1 69 ? -12.454 1.040 16.232 1.00 89.06 69 TRP A N 1
ATOM 510 C CA . TRP A 1 69 ? -13.873 0.736 16.429 1.00 89.06 69 TRP A CA 1
ATOM 511 C C . TRP A 1 69 ? -14.118 -0.460 17.360 1.00 89.06 69 TRP A C 1
ATOM 513 O O . TRP A 1 69 ? -15.058 -0.451 18.158 1.00 89.06 69 TRP A O 1
ATOM 523 N N . ARG A 1 70 ? -13.273 -1.496 17.290 1.00 90.38 70 ARG A N 1
ATOM 524 C CA . ARG A 1 70 ? -13.356 -2.647 18.202 1.00 90.38 70 ARG A CA 1
ATOM 525 C C . ARG A 1 70 ? -13.065 -2.245 19.648 1.00 90.38 70 ARG A C 1
ATOM 527 O O . ARG A 1 70 ? -13.794 -2.682 20.533 1.00 90.38 70 ARG A O 1
ATOM 534 N N . ARG A 1 71 ? -12.062 -1.391 19.880 1.00 89.62 71 ARG A N 1
ATOM 535 C CA . ARG A 1 71 ? -11.709 -0.895 21.224 1.00 89.62 71 ARG A CA 1
ATOM 536 C C . ARG A 1 71 ? -12.861 -0.122 21.868 1.00 89.62 71 ARG A C 1
ATOM 538 O O . ARG A 1 71 ? -13.274 -0.473 22.968 1.00 89.62 71 ARG A O 1
ATOM 545 N N . GLU A 1 72 ? -13.461 0.815 21.132 1.00 89.06 72 GLU A N 1
ATOM 546 C CA . GLU A 1 72 ? -14.613 1.605 21.603 1.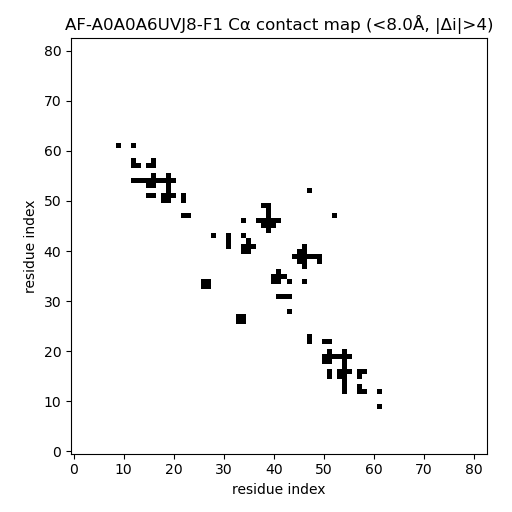00 89.06 72 GLU A CA 1
ATOM 547 C C . GLU A 1 72 ? -15.807 0.715 22.016 1.00 89.06 72 GLU A C 1
ATOM 549 O O . GLU A 1 72 ? -16.528 1.007 22.973 1.00 89.06 72 GLU A O 1
ATOM 554 N N . ARG A 1 73 ? -16.026 -0.410 21.318 1.00 81.19 73 ARG A N 1
ATOM 555 C CA . ARG A 1 73 ? -17.096 -1.364 21.655 1.00 81.19 73 ARG A CA 1
ATOM 556 C C . ARG A 1 73 ? -16.808 -2.174 22.913 1.00 81.19 73 ARG A C 1
ATOM 558 O O . ARG A 1 73 ? -17.743 -2.444 23.667 1.00 81.19 73 ARG A O 1
ATOM 565 N N . THR A 1 74 ? -15.561 -2.583 23.124 1.00 81.38 74 THR A N 1
ATOM 566 C CA . THR A 1 74 ? -15.158 -3.326 24.325 1.00 81.38 74 THR A CA 1
ATOM 567 C C . THR A 1 74 ? -15.318 -2.461 25.572 1.00 81.38 74 THR A C 1
ATOM 569 O O . THR A 1 74 ? -15.958 -2.891 26.529 1.00 81.38 74 THR A O 1
ATOM 572 N N . GLU A 1 75 ? -14.850 -1.213 25.524 1.00 75.25 75 GLU A N 1
ATOM 573 C CA . GLU A 1 75 ? -14.977 -0.251 26.629 1.00 75.25 75 GLU A CA 1
ATOM 574 C C . GLU A 1 75 ? -16.451 0.030 26.970 1.00 75.25 75 GLU A C 1
ATOM 576 O O . GLU A 1 75 ? -16.851 -0.009 28.134 1.00 75.25 75 GLU A O 1
ATOM 581 N N . ARG A 1 76 ? -17.309 0.201 25.954 1.00 75.94 76 ARG A N 1
ATOM 582 C CA . ARG A 1 76 ? -18.753 0.400 26.162 1.00 75.94 76 ARG A CA 1
ATOM 583 C C . ARG A 1 76 ? -19.439 -0.802 26.823 1.00 75.94 76 ARG A C 1
ATOM 585 O O . ARG A 1 76 ? -20.350 -0.608 27.628 1.00 75.94 76 ARG A O 1
ATOM 592 N N . LYS A 1 77 ? -19.031 -2.035 26.496 1.00 72.62 77 LYS A N 1
ATOM 593 C CA . LYS A 1 77 ? -19.578 -3.251 27.128 1.00 72.62 77 LYS A CA 1
ATOM 594 C C . LYS A 1 77 ? -19.206 -3.346 28.608 1.00 72.62 77 LYS A C 1
ATOM 596 O O . LYS A 1 77 ? -20.059 -3.733 29.396 1.00 72.62 77 LYS A O 1
ATOM 601 N N . GLN A 1 78 ? -17.986 -2.955 28.973 1.00 72.19 78 GLN A N 1
ATOM 602 C CA . GLN A 1 78 ? -17.510 -2.975 30.358 1.00 72.19 78 GLN A CA 1
ATOM 603 C C . GLN A 1 78 ? -18.247 -1.959 31.245 1.00 72.19 78 GLN A C 1
ATOM 605 O O . GLN A 1 78 ? -18.591 -2.278 32.373 1.00 72.19 78 GLN A O 1
ATOM 610 N N . ILE A 1 79 ? -18.565 -0.771 30.721 1.00 74.69 79 ILE A N 1
ATOM 611 C CA . ILE A 1 79 ? -19.323 0.259 31.459 1.00 74.69 79 ILE A CA 1
ATOM 612 C C . ILE A 1 79 ? -20.789 -0.154 31.694 1.00 74.69 79 ILE A C 1
ATOM 614 O O . ILE A 1 79 ? -21.398 0.256 32.676 1.00 74.69 79 ILE A O 1
ATOM 618 N N . THR A 1 80 ? -21.377 -0.948 30.793 1.00 73.62 80 THR A N 1
ATOM 619 C CA . THR A 1 80 ? -22.816 -1.288 30.838 1.00 73.62 80 THR A CA 1
ATOM 620 C C . THR A 1 80 ? -23.117 -2.535 31.684 1.00 73.62 80 THR A C 1
ATOM 622 O O . THR A 1 80 ? -24.282 -2.835 31.920 1.00 73.62 80 THR A O 1
ATOM 625 N N . GLN A 1 81 ? -22.101 -3.272 32.140 1.00 60.22 81 GLN A N 1
ATOM 626 C CA . GLN A 1 81 ? -22.257 -4.429 33.029 1.00 60.22 81 GLN A CA 1
ATOM 627 C C . GLN A 1 81 ? -21.868 -4.009 34.458 1.00 60.22 81 GLN A C 1
ATOM 629 O O . GLN A 1 81 ? -20.686 -4.097 34.79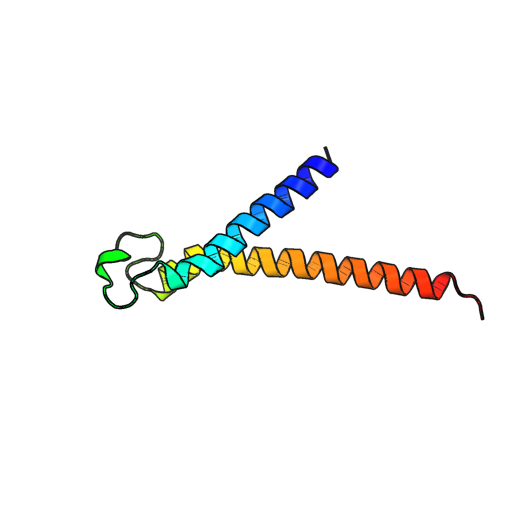7 1.00 60.22 81 GLN A O 1
ATOM 634 N N . PRO A 1 82 ? -22.801 -3.494 35.285 1.00 56.44 82 PRO A N 1
ATOM 635 C CA . PRO A 1 82 ? -22.522 -3.294 36.699 1.00 56.44 82 PRO A CA 1
ATOM 636 C C . PRO A 1 82 ? -22.421 -4.664 37.382 1.00 56.44 82 PRO A C 1
ATOM 638 O O . PRO A 1 82 ? -23.219 -5.559 37.098 1.00 56.44 82 PRO A O 1
ATOM 641 N N . VAL A 1 83 ? -21.398 -4.810 38.226 1.00 67.44 83 VAL A N 1
ATOM 642 C CA . VAL A 1 83 ? -21.181 -5.965 39.113 1.00 67.44 83 VAL A CA 1
ATOM 643 C C . VAL A 1 83 ? -22.230 -5.975 40.217 1.00 67.44 83 VAL A C 1
ATOM 645 O O . VAL A 1 83 ? -22.543 -4.866 40.712 1.00 67.44 83 VAL A O 1
#

Sequence (83 aa):
MKLLFRVLSVIVAGYFIVRAVAEPFLIDVTDSSTYAGDWGGPSLLGVLAVHCGPGVLAAMFLYGLVVRWRRERTERKQITQPV